Protein AF-A0A392NB68-F1 (afdb_monomer)

Organism: NCBI:txid97028

InterPro domains:
  IPR002164 Nucleosome assembly protein [PF00956] (2-132)
  IPR002164 Nucleosome assembly protein [PTHR11875] (2-134)
  IPR037231 NAP-like superfamily [SSF143113] (2-133)

Mean predicted aligned error: 8.39 Å

Radius of gyration: 20.14 Å; Cα contacts (8 Å, |Δi|>4): 124; chains: 1; bounding box: 47×33×59 Å

Structure (mmCIF, N/CA/C/O backbone):
data_AF-A0A392NB68-F1
#
_entry.id   AF-A0A392NB68-F1
#
loop_
_atom_site.group_PDB
_atom_site.id
_atom_site.type_symbol
_atom_site.label_atom_id
_atom_site.label_alt_id
_atom_site.label_comp_id
_atom_site.label_asym_id
_atom_site.label_entity_id
_atom_site.label_seq_id
_atom_site.pdbx_PDB_ins_code
_atom_site.Cartn_x
_atom_site.Cartn_y
_atom_site.Cartn_z
_atom_site.occupancy
_atom_site.B_iso_or_equiv
_atom_site.auth_seq_id
_atom_site.auth_comp_id
_atom_site.auth_asym_id
_atom_site.auth_atom_id
_atom_site.pdbx_PDB_model_num
ATOM 1 N N . SER A 1 1 ? 26.306 -3.201 -28.977 1.00 89.75 1 SER A N 1
ATOM 2 C CA . SER A 1 1 ? 27.693 -3.504 -28.558 1.00 89.75 1 SER A CA 1
ATOM 3 C C . SER A 1 1 ? 27.708 -4.826 -27.801 1.00 89.75 1 SER A C 1
ATOM 5 O O . SER A 1 1 ? 26.667 -5.222 -27.298 1.00 89.75 1 SER A O 1
ATOM 7 N N . LYS A 1 2 ? 28.864 -5.499 -27.665 1.00 92.06 2 LYS A N 1
ATOM 8 C CA . LYS A 1 2 ? 28.993 -6.661 -26.755 1.00 92.06 2 LYS A CA 1
ATOM 9 C C . LYS A 1 2 ? 28.599 -6.311 -25.315 1.00 92.06 2 LYS A C 1
ATOM 11 O O . LYS A 1 2 ? 28.132 -7.172 -24.584 1.00 92.06 2 LYS A O 1
ATOM 16 N N . HIS A 1 3 ? 28.805 -5.050 -24.928 1.00 91.19 3 HIS A N 1
ATOM 17 C CA . HIS A 1 3 ? 28.341 -4.507 -23.656 1.00 91.19 3 HIS A CA 1
ATOM 18 C C . HIS A 1 3 ? 26.813 -4.597 -23.543 1.00 91.19 3 HIS A C 1
ATOM 20 O O . HIS A 1 3 ? 26.315 -5.258 -22.646 1.00 91.19 3 HIS A O 1
ATOM 26 N N . ASP A 1 4 ? 26.084 -4.039 -24.511 1.00 89.12 4 ASP A N 1
ATOM 27 C CA . ASP A 1 4 ? 24.613 -4.032 -24.523 1.00 89.12 4 ASP A CA 1
ATOM 28 C C . ASP A 1 4 ? 24.014 -5.449 -24.521 1.00 89.12 4 ASP A C 1
ATOM 30 O O . ASP A 1 4 ? 22.985 -5.690 -23.895 1.00 89.12 4 ASP A O 1
ATOM 34 N N . GLU A 1 5 ? 24.665 -6.412 -25.185 1.00 93.00 5 GLU A N 1
ATOM 35 C CA . GLU A 1 5 ? 24.256 -7.824 -25.152 1.00 93.00 5 GLU A CA 1
ATOM 36 C C . GLU A 1 5 ? 24.402 -8.436 -23.748 1.00 93.00 5 GLU A C 1
ATOM 38 O O . GLU A 1 5 ? 23.513 -9.155 -23.286 1.00 93.00 5 GLU A O 1
ATOM 43 N N . LEU A 1 6 ? 25.508 -8.142 -23.051 1.00 94.62 6 LEU A N 1
ATOM 44 C CA . LEU A 1 6 ? 25.723 -8.583 -21.669 1.00 94.62 6 LEU A CA 1
ATOM 45 C C . LEU A 1 6 ? 24.761 -7.893 -20.699 1.00 94.62 6 LEU A C 1
ATOM 47 O O . LEU A 1 6 ? 24.212 -8.564 -19.826 1.00 94.62 6 LEU A O 1
ATOM 51 N N . GLU A 1 7 ? 24.525 -6.594 -20.880 1.00 89.38 7 GLU A N 1
ATOM 52 C CA . GLU A 1 7 ? 23.586 -5.815 -20.071 1.00 89.38 7 GLU A CA 1
ATOM 53 C C . GLU A 1 7 ? 22.161 -6.356 -20.226 1.00 89.38 7 GLU A C 1
ATOM 55 O O . GLU A 1 7 ? 21.491 -6.648 -19.239 1.00 89.38 7 GLU A O 1
ATOM 60 N N . THR A 1 8 ? 21.724 -6.615 -21.462 1.00 89.94 8 THR A N 1
ATOM 61 C CA . THR A 1 8 ? 20.411 -7.220 -21.735 1.00 89.94 8 THR A CA 1
ATOM 62 C C . THR A 1 8 ? 20.251 -8.543 -20.986 1.00 89.94 8 THR A C 1
ATOM 64 O O . THR A 1 8 ? 19.252 -8.755 -20.295 1.00 89.94 8 THR A O 1
ATOM 67 N N . LYS A 1 9 ? 21.267 -9.411 -21.042 1.00 94.12 9 LYS A N 1
ATOM 68 C CA . LYS A 1 9 ? 21.252 -10.695 -20.335 1.00 94.12 9 LYS A CA 1
ATOM 69 C C . LYS A 1 9 ? 21.217 -10.523 -18.812 1.00 94.12 9 LYS A C 1
ATOM 71 O O . LYS A 1 9 ? 20.466 -11.224 -18.134 1.00 94.12 9 LYS A O 1
ATOM 76 N N . PHE A 1 10 ? 21.993 -9.586 -18.266 1.00 94.25 10 PHE A N 1
ATOM 77 C CA . PHE A 1 10 ? 21.972 -9.263 -16.838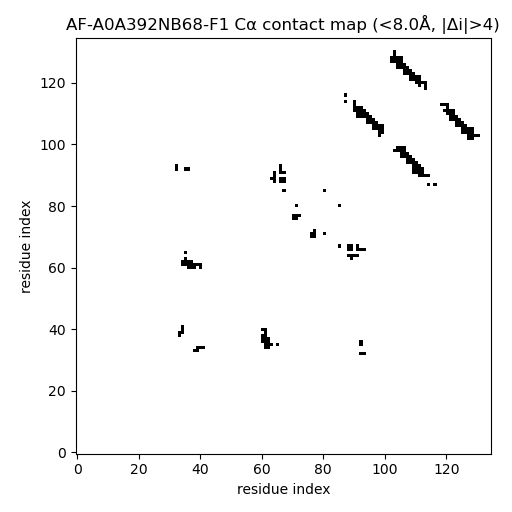 1.00 94.25 10 PHE A CA 1
ATOM 78 C C . PHE A 1 10 ? 20.582 -8.795 -16.387 1.00 94.25 10 PHE A C 1
ATOM 80 O O . PHE A 1 10 ? 20.063 -9.270 -15.373 1.00 94.25 10 PHE A O 1
ATOM 87 N N . LEU A 1 11 ? 19.949 -7.905 -17.154 1.00 89.00 11 LEU A N 1
ATOM 88 C CA . LEU A 1 11 ? 18.609 -7.399 -16.866 1.00 89.00 11 LEU A CA 1
ATOM 89 C C . LEU A 1 11 ? 17.551 -8.508 -16.909 1.00 89.00 11 LEU A C 1
ATOM 91 O O . LEU A 1 11 ? 16.683 -8.541 -16.031 1.00 89.00 11 LEU A O 1
ATOM 95 N N . GLU A 1 12 ? 17.637 -9.428 -17.873 1.00 90.31 12 GLU A N 1
ATOM 96 C CA . GLU A 1 12 ? 16.761 -10.602 -17.964 1.00 90.31 12 GLU A CA 1
ATOM 97 C C . GLU A 1 12 ? 16.911 -11.526 -16.748 1.00 90.31 12 GLU A C 1
ATOM 99 O O . GLU A 1 12 ? 15.914 -11.876 -16.108 1.00 90.31 12 GLU A O 1
ATOM 104 N N . GLU A 1 13 ? 18.143 -11.884 -16.376 1.00 95.81 13 GLU A N 1
ATOM 105 C CA . GLU A 1 13 ? 18.410 -12.733 -15.208 1.00 95.81 13 GLU A CA 1
ATOM 106 C C . GLU A 1 13 ? 17.950 -12.056 -13.907 1.00 95.81 13 GLU A C 1
ATOM 108 O O . GLU A 1 13 ? 17.288 -12.680 -13.068 1.00 95.81 13 GLU A O 1
ATOM 113 N N . ARG A 1 14 ? 18.212 -10.751 -13.760 1.00 92.56 14 ARG A N 1
ATOM 114 C CA . ARG A 1 14 ? 17.735 -9.945 -12.628 1.00 92.56 14 ARG A CA 1
ATOM 115 C C . ARG A 1 14 ? 16.210 -9.928 -12.559 1.00 92.56 14 ARG A C 1
ATOM 117 O O . ARG A 1 14 ? 15.654 -10.067 -11.469 1.00 92.56 14 ARG A O 1
ATOM 124 N N . ALA A 1 15 ? 15.524 -9.781 -13.692 1.00 87.81 15 ALA A N 1
ATOM 125 C CA . ALA A 1 15 ? 14.064 -9.782 -13.747 1.00 87.81 15 ALA A CA 1
ATOM 126 C C . ALA A 1 15 ? 13.479 -11.144 -13.342 1.00 87.81 15 ALA A C 1
ATOM 128 O O . ALA A 1 15 ? 12.539 -11.195 -12.544 1.00 87.81 15 ALA A O 1
ATOM 129 N N . GLN A 1 16 ? 14.065 -12.247 -13.817 1.00 93.38 16 GLN A N 1
ATOM 130 C CA . GLN A 1 16 ? 13.662 -13.600 -13.419 1.00 93.38 16 GLN A CA 1
ATOM 131 C C . GLN A 1 16 ? 13.872 -13.836 -11.919 1.00 93.38 16 GLN A C 1
ATOM 133 O O . GLN A 1 16 ? 13.004 -14.405 -11.247 1.00 93.38 16 GLN A O 1
ATOM 138 N N . LEU A 1 17 ? 14.994 -13.359 -11.372 1.00 95.69 17 LEU A N 1
ATOM 139 C CA . LEU A 1 17 ? 15.290 -13.462 -9.947 1.00 95.69 17 LEU A CA 1
ATOM 140 C C . LEU A 1 17 ? 14.294 -12.655 -9.104 1.00 95.69 17 LEU A C 1
ATOM 142 O O . LEU A 1 17 ? 13.736 -13.187 -8.144 1.00 95.69 17 LEU A O 1
ATOM 146 N N . GLN A 1 18 ? 14.010 -11.410 -9.493 1.00 89.88 18 GLN A N 1
ATOM 147 C CA . GLN A 1 18 ? 12.992 -10.579 -8.843 1.00 89.88 18 GLN A CA 1
ATOM 148 C C . GLN A 1 18 ? 11.619 -11.262 -8.862 1.00 89.88 18 GLN A C 1
ATOM 150 O O . GLN A 1 18 ? 10.978 -11.375 -7.818 1.00 89.88 18 GLN A O 1
ATOM 155 N N . ALA A 1 19 ? 11.193 -11.790 -10.014 1.00 90.44 19 ALA A N 1
ATOM 156 C CA . ALA A 1 19 ? 9.912 -12.482 -10.150 1.00 90.44 19 ALA A CA 1
ATOM 157 C C . ALA A 1 19 ? 9.827 -13.744 -9.274 1.00 90.44 19 ALA A C 1
ATOM 159 O O . ALA A 1 19 ? 8.777 -14.030 -8.693 1.00 90.44 19 ALA A O 1
ATOM 160 N N . LYS A 1 20 ? 10.931 -14.492 -9.137 1.00 96.00 20 LYS A N 1
ATOM 161 C CA . LYS A 1 20 ? 11.011 -15.647 -8.234 1.00 96.00 20 LYS A CA 1
ATOM 162 C C . LYS A 1 20 ? 10.776 -15.233 -6.782 1.00 96.00 20 LYS A C 1
ATOM 164 O O . LYS A 1 20 ? 9.950 -15.846 -6.111 1.00 96.00 20 LYS A O 1
ATOM 169 N N . TYR A 1 21 ? 11.489 -14.220 -6.296 1.00 95.31 21 TYR A N 1
ATOM 170 C CA . TYR A 1 21 ? 11.375 -13.796 -4.898 1.00 95.31 21 TYR A CA 1
ATOM 171 C C . TYR A 1 21 ? 10.051 -13.098 -4.595 1.00 95.31 21 TYR A C 1
ATOM 173 O O . TYR A 1 21 ? 9.509 -13.302 -3.514 1.00 95.31 21 TYR A O 1
ATOM 181 N N . GLN A 1 22 ? 9.470 -12.382 -5.561 1.00 90.50 22 GLN A N 1
ATOM 182 C CA . GLN A 1 22 ? 8.130 -11.814 -5.416 1.00 90.50 22 GLN A CA 1
ATOM 183 C C . GLN A 1 22 ? 7.099 -12.898 -5.067 1.00 90.50 22 GLN A C 1
ATOM 185 O O . GLN A 1 22 ? 6.378 -12.765 -4.080 1.00 90.50 22 GLN A O 1
ATOM 190 N N . LYS A 1 23 ? 7.101 -14.021 -5.798 1.00 93.75 23 LYS A N 1
ATOM 191 C CA . LYS A 1 23 ? 6.219 -15.168 -5.513 1.00 93.75 23 LYS A CA 1
ATOM 192 C C . LYS A 1 23 ? 6.479 -15.799 -4.144 1.00 93.75 23 LYS A C 1
ATOM 194 O O . LYS A 1 23 ? 5.561 -16.324 -3.528 1.00 93.75 23 LYS A O 1
ATOM 199 N N . LEU A 1 24 ? 7.723 -15.766 -3.661 1.00 95.62 24 LEU A N 1
ATOM 200 C CA . LEU A 1 24 ? 8.066 -16.265 -2.325 1.00 95.62 24 LEU A CA 1
ATOM 201 C C . LEU A 1 24 ? 7.601 -15.318 -1.207 1.00 95.62 24 LEU A C 1
ATOM 203 O O . LEU A 1 24 ? 7.340 -15.781 -0.098 1.00 95.62 24 LEU A O 1
ATOM 207 N N . TYR A 1 25 ? 7.474 -14.018 -1.483 1.00 93.88 25 TYR A N 1
ATOM 208 C CA . TYR A 1 25 ? 6.963 -13.033 -0.528 1.00 93.88 25 TYR A CA 1
ATOM 209 C C . TYR A 1 25 ? 5.431 -12.945 -0.495 1.00 93.88 25 TYR A C 1
ATOM 211 O O . TYR A 1 25 ? 4.877 -12.608 0.550 1.00 93.88 25 TYR A O 1
ATOM 219 N N . GLU A 1 26 ? 4.730 -13.296 -1.579 1.00 93.19 26 GLU A N 1
ATOM 220 C CA . GLU A 1 26 ? 3.257 -13.276 -1.651 1.00 93.19 26 GLU A CA 1
ATOM 221 C C . GLU A 1 26 ? 2.551 -13.992 -0.476 1.00 93.19 26 GLU A C 1
ATOM 223 O O . GLU A 1 26 ? 1.650 -13.390 0.124 1.00 93.19 26 GLU A O 1
ATOM 228 N N . PRO A 1 27 ? 2.957 -15.211 -0.054 1.00 95.94 27 PRO A N 1
ATOM 229 C CA . PRO A 1 27 ? 2.363 -15.862 1.113 1.00 95.94 27 PRO A CA 1
ATOM 230 C C . PRO A 1 27 ? 2.596 -15.091 2.417 1.00 95.94 27 PRO A C 1
ATOM 232 O O . PRO A 1 27 ? 1.729 -15.083 3.287 1.00 95.94 27 PRO A O 1
ATOM 235 N N . LEU A 1 28 ? 3.742 -14.415 2.559 1.00 95.88 28 LEU A N 1
ATOM 236 C CA . LEU A 1 28 ? 4.050 -13.616 3.750 1.00 95.88 28 LEU A CA 1
ATOM 237 C C . LEU A 1 28 ? 3.155 -12.378 3.830 1.00 95.88 28 LEU A C 1
ATOM 239 O O . LEU A 1 28 ? 2.654 -12.052 4.905 1.00 95.88 28 LEU A O 1
ATOM 243 N N . TYR A 1 29 ? 2.916 -11.708 2.700 1.00 94.88 29 TYR A N 1
ATOM 244 C CA . TYR A 1 29 ? 2.006 -10.563 2.646 1.00 94.88 29 TYR A CA 1
ATOM 245 C C . TYR A 1 29 ? 0.551 -10.973 2.864 1.00 94.88 29 TYR A C 1
ATOM 247 O O . TYR A 1 29 ? -0.169 -10.277 3.575 1.00 94.88 29 TYR A O 1
ATOM 255 N N . THR A 1 30 ? 0.145 -12.128 2.331 1.00 94.62 30 THR A N 1
ATOM 256 C CA . THR A 1 30 ? -1.183 -12.706 2.590 1.00 94.62 30 THR A CA 1
ATOM 257 C C . THR A 1 30 ? -1.361 -13.002 4.078 1.00 94.62 30 THR A C 1
ATOM 259 O O . THR A 1 30 ? -2.322 -12.540 4.683 1.00 94.62 30 THR A O 1
ATOM 262 N N . LYS A 1 31 ? -0.376 -13.654 4.706 1.00 94.75 31 LYS A N 1
ATOM 263 C CA . LYS A 1 31 ? -0.395 -13.924 6.148 1.00 94.75 31 LYS A CA 1
ATOM 264 C 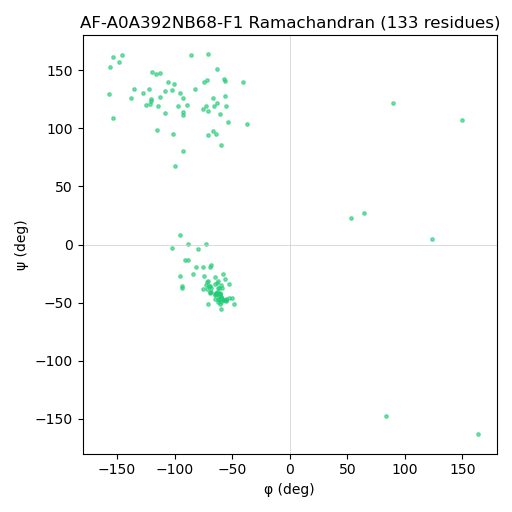C . LYS A 1 31 ? -0.442 -12.639 6.981 1.00 94.75 31 LYS A C 1
ATOM 266 O O . LYS A 1 31 ? -1.188 -12.564 7.951 1.00 94.75 31 LYS A O 1
ATOM 271 N N . ARG A 1 32 ? 0.332 -11.608 6.611 1.00 95.12 32 ARG A N 1
ATOM 272 C CA . ARG A 1 32 ? 0.267 -10.289 7.267 1.00 95.12 32 ARG A CA 1
ATOM 273 C C . ARG A 1 32 ? -1.141 -9.709 7.169 1.00 95.12 32 ARG A C 1
ATOM 275 O O . ARG A 1 32 ? -1.654 -9.244 8.177 1.00 95.12 32 ARG A O 1
ATOM 282 N N . TYR A 1 33 ? -1.750 -9.741 5.984 1.00 95.25 33 TYR A N 1
ATOM 283 C CA . TYR A 1 33 ? -3.116 -9.263 5.782 1.00 95.25 33 TYR A CA 1
ATOM 284 C C . TYR A 1 33 ? -4.108 -9.995 6.691 1.00 95.25 33 TYR A C 1
ATOM 286 O O . TYR A 1 33 ? -4.905 -9.346 7.364 1.00 95.25 33 TYR A O 1
ATOM 294 N N . GLU A 1 34 ? -4.034 -11.325 6.749 1.00 93.94 34 GLU A N 1
ATOM 295 C CA . GLU A 1 34 ? -4.919 -12.146 7.578 1.00 93.94 34 GLU A CA 1
ATOM 296 C C . GLU A 1 34 ? -4.793 -11.817 9.070 1.00 93.94 34 GLU A C 1
ATOM 298 O O . GLU A 1 34 ? -5.807 -11.709 9.752 1.00 93.94 34 GLU A O 1
ATOM 303 N N . ILE A 1 35 ? -3.571 -11.603 9.564 1.00 92.88 35 ILE A N 1
ATOM 304 C CA . ILE A 1 35 ? -3.319 -11.241 10.967 1.00 92.88 35 ILE A CA 1
ATOM 305 C C . ILE A 1 35 ? -3.792 -9.814 11.256 1.00 92.88 35 ILE A C 1
ATOM 307 O O . ILE A 1 35 ? -4.541 -9.590 12.202 1.00 92.88 35 ILE A O 1
ATOM 311 N N . VAL A 1 36 ? -3.378 -8.844 10.433 1.00 93.00 36 VAL A N 1
ATOM 312 C CA . VAL A 1 36 ? -3.702 -7.421 10.634 1.00 93.00 36 VAL A CA 1
ATOM 313 C C . VAL A 1 36 ? -5.211 -7.196 10.639 1.00 93.00 36 VAL A C 1
ATOM 315 O O . VAL A 1 36 ? -5.699 -6.410 11.441 1.00 93.00 36 VAL A O 1
ATOM 318 N N . ASN A 1 37 ? -5.951 -7.921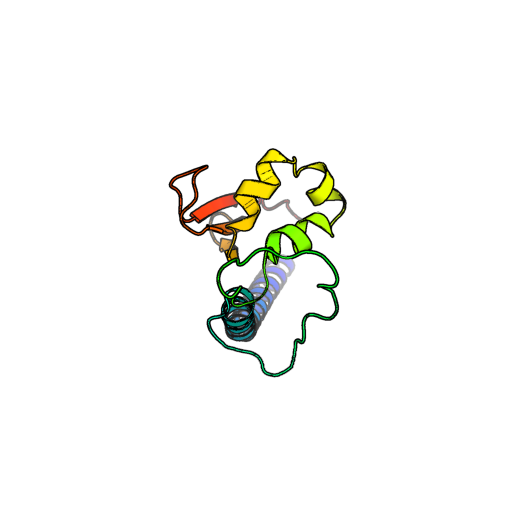 9.800 1.00 92.75 37 ASN A N 1
ATOM 319 C CA . ASN A 1 37 ? -7.403 -7.792 9.693 1.00 92.75 37 ASN A CA 1
ATOM 320 C C . ASN A 1 37 ? -8.177 -8.816 10.545 1.00 92.75 37 ASN A C 1
ATOM 322 O O . ASN A 1 37 ? -9.392 -8.932 10.393 1.00 92.75 37 ASN A O 1
ATOM 326 N N . GLY A 1 38 ? -7.500 -9.588 11.405 1.00 90.44 38 GLY A N 1
ATOM 327 C CA . GLY A 1 38 ? -8.153 -10.516 12.336 1.00 90.44 38 GLY A CA 1
ATOM 328 C C . GLY A 1 38 ? -8.911 -11.667 11.670 1.00 90.44 38 GLY A C 1
ATOM 329 O O . GLY A 1 38 ? -9.882 -12.175 12.226 1.00 90.44 38 GLY A O 1
ATOM 330 N N . VAL A 1 39 ? -8.498 -12.065 10.463 1.00 87.19 39 VAL A N 1
ATOM 331 C CA . VAL A 1 39 ? -9.004 -13.264 9.772 1.00 87.19 39 VAL A CA 1
ATOM 332 C C . VAL A 1 39 ? -8.471 -14.527 10.450 1.00 87.19 39 VAL A C 1
ATOM 334 O O . VAL A 1 39 ? -9.151 -15.551 10.479 1.00 87.19 39 VAL A O 1
ATOM 337 N N . ILE A 1 40 ? -7.257 -14.443 11.000 1.00 84.00 40 ILE A N 1
ATOM 338 C CA . ILE A 1 40 ? -6.627 -15.495 11.794 1.00 84.00 40 ILE A CA 1
ATOM 339 C C . ILE A 1 40 ? -6.338 -14.933 13.183 1.00 84.00 40 ILE A C 1
ATOM 341 O O . ILE A 1 40 ? -5.600 -13.955 13.312 1.00 84.00 40 ILE A O 1
ATOM 345 N N . ASP A 1 41 ? -6.871 -15.592 14.209 1.00 69.88 41 ASP A N 1
ATOM 346 C CA . ASP A 1 41 ? -6.501 -15.325 15.594 1.00 69.88 41 ASP A CA 1
ATOM 347 C C . ASP A 1 41 ? -5.094 -15.877 15.849 1.00 69.88 41 ASP A C 1
ATOM 349 O O . ASP A 1 41 ? -4.826 -17.070 15.684 1.00 69.88 41 ASP A O 1
ATOM 353 N N . VAL A 1 42 ? -4.166 -14.996 16.220 1.00 68.88 42 VAL A N 1
ATOM 354 C CA . VAL A 1 42 ? -2.820 -15.399 16.633 1.00 68.88 42 VAL A CA 1
ATOM 355 C C . VAL A 1 42 ? -2.831 -15.565 18.146 1.00 68.88 42 VAL A C 1
ATOM 357 O O . VAL A 1 42 ? -2.988 -14.591 18.881 1.00 68.88 42 VAL A O 1
ATOM 360 N N . GLU A 1 43 ? -2.650 -16.795 18.623 1.00 50.28 43 GLU A N 1
ATOM 361 C CA . GLU A 1 43 ? -2.461 -17.061 20.049 1.00 50.28 43 GLU A CA 1
ATOM 362 C C . GLU A 1 43 ? -1.201 -16.321 20.548 1.00 50.28 43 GLU A C 1
ATOM 364 O O . GLU A 1 43 ? -0.084 -16.654 20.150 1.00 50.28 43 GLU A O 1
ATOM 369 N N . GLY A 1 44 ? -1.370 -15.310 21.413 1.00 51.78 44 GLY A N 1
ATOM 370 C CA . GLY A 1 44 ? -0.273 -14.769 22.229 1.00 51.78 44 GLY A CA 1
ATOM 371 C C . GLY A 1 44 ? 0.060 -13.276 22.131 1.00 51.78 44 GLY A C 1
ATOM 372 O O . GLY A 1 44 ? 1.009 -12.864 22.791 1.00 51.78 44 GLY A O 1
ATOM 373 N N . ILE A 1 45 ? -0.682 -12.442 21.392 1.00 48.41 45 ILE A N 1
ATOM 374 C CA . ILE A 1 45 ? -0.536 -10.976 21.516 1.00 48.41 45 ILE A CA 1
ATOM 375 C C . ILE A 1 45 ? -1.552 -10.483 22.549 1.00 48.41 45 ILE A C 1
ATOM 377 O O . ILE A 1 45 ? -2.645 -10.029 22.223 1.00 48.41 45 ILE A O 1
ATOM 381 N N . THR A 1 46 ? -1.214 -10.624 23.830 1.00 40.84 46 THR A N 1
ATOM 382 C CA . THR A 1 46 ? -1.894 -9.879 24.890 1.00 40.84 46 THR A CA 1
ATOM 383 C C . THR A 1 46 ? -1.570 -8.403 24.700 1.00 40.84 46 THR A C 1
ATOM 385 O O . THR A 1 46 ? -0.402 -8.020 24.732 1.00 40.84 46 THR A O 1
ATOM 388 N N . ASN A 1 47 ? -2.594 -7.578 24.485 1.00 46.72 47 ASN A N 1
ATOM 389 C CA . ASN A 1 47 ? -2.485 -6.121 24.469 1.00 46.72 47 ASN A CA 1
ATOM 390 C C . ASN A 1 47 ? -1.958 -5.619 25.829 1.00 46.72 47 ASN A C 1
ATOM 392 O O . ASN A 1 47 ? -2.737 -5.254 26.704 1.00 46.72 47 ASN A O 1
ATOM 396 N N . GLU A 1 48 ? -0.638 -5.576 26.019 1.00 41.50 48 GLU A N 1
ATOM 397 C CA . GLU A 1 48 ? -0.002 -4.991 27.214 1.00 41.50 48 GLU A CA 1
ATOM 398 C C . GLU A 1 48 ? -0.074 -3.449 27.234 1.00 41.50 48 GLU A C 1
ATOM 400 O O . GLU A 1 48 ? 0.380 -2.821 28.185 1.00 41.50 48 GLU A O 1
ATOM 405 N N . ALA A 1 49 ? -0.677 -2.818 26.218 1.00 44.31 49 ALA A N 1
ATOM 406 C CA . ALA A 1 49 ? -0.763 -1.361 26.098 1.00 44.31 49 ALA A CA 1
ATOM 407 C C . ALA A 1 49 ? -2.128 -0.744 26.472 1.00 44.31 49 ALA A C 1
ATOM 409 O O . ALA A 1 49 ? -2.244 0.478 26.482 1.00 44.31 49 ALA A O 1
ATOM 410 N N . ALA A 1 50 ? -3.156 -1.532 26.808 1.00 43.81 50 ALA A N 1
ATOM 411 C CA . ALA A 1 50 ? -4.478 -0.997 27.157 1.00 43.81 50 ALA A CA 1
ATOM 412 C C . ALA A 1 50 ? -4.693 -0.947 28.682 1.00 43.81 50 ALA A C 1
ATOM 414 O O . ALA A 1 50 ? -5.516 -1.674 29.236 1.00 43.81 50 ALA A O 1
ATOM 415 N N . VAL A 1 51 ? -3.951 -0.079 29.377 1.00 44.19 51 VAL A N 1
ATOM 416 C CA . VAL A 1 51 ? -4.342 0.394 30.715 1.00 44.19 51 VAL A CA 1
ATOM 417 C C . VAL A 1 51 ? -4.936 1.788 30.549 1.00 44.19 51 VAL A C 1
ATOM 419 O O . VAL A 1 51 ? -4.202 2.771 30.515 1.00 44.19 51 VAL A O 1
ATOM 422 N N . GLY A 1 52 ? -6.262 1.871 30.439 1.00 40.50 52 GLY A N 1
ATOM 423 C CA . GLY A 1 52 ? -6.973 3.146 30.528 1.00 40.50 52 GLY A CA 1
ATOM 424 C C . GLY A 1 52 ? -8.256 3.230 29.710 1.00 40.50 52 GLY A C 1
ATOM 425 O O . GLY A 1 52 ? -8.207 3.424 28.506 1.00 40.50 52 GLY A O 1
ATOM 426 N N . GLU A 1 53 ? -9.368 3.200 30.442 1.00 37.09 53 GLU A N 1
ATOM 427 C CA . GLU A 1 53 ? -10.701 3.719 30.110 1.00 37.09 53 GLU A CA 1
ATOM 428 C C . GLU A 1 53 ? -11.715 2.816 29.389 1.00 37.09 53 GLU A C 1
ATOM 430 O O . GLU A 1 53 ? -11.540 2.273 28.302 1.00 37.09 53 GLU A O 1
ATOM 435 N N . GLU A 1 54 ? -12.837 2.686 30.094 1.00 46.78 54 GLU A N 1
ATOM 436 C CA . GLU A 1 54 ? -14.021 1.908 29.796 1.00 46.78 54 GLU A CA 1
ATOM 437 C C . GLU A 1 54 ? -14.808 2.534 28.638 1.00 46.78 54 GLU A C 1
ATOM 439 O O . GLU A 1 54 ? -15.405 3.599 28.779 1.00 46.78 54 GLU A O 1
ATOM 444 N N . ASN A 1 55 ? -14.902 1.829 27.513 1.00 37.84 55 ASN A N 1
ATOM 445 C CA . ASN A 1 55 ? -16.085 1.875 26.661 1.00 37.84 55 ASN A CA 1
ATOM 446 C C . ASN A 1 55 ? -16.162 0.604 25.816 1.00 37.84 55 ASN A C 1
ATOM 448 O O . ASN A 1 55 ? -15.200 0.197 25.175 1.00 37.84 55 ASN A O 1
ATOM 452 N N . LYS A 1 56 ? -17.327 -0.048 25.840 1.00 46.66 56 LYS A N 1
ATOM 453 C CA . LYS A 1 56 ? -17.622 -1.252 25.057 1.00 46.66 56 LYS A CA 1
ATOM 454 C C . LYS A 1 56 ? -17.583 -0.917 23.564 1.00 46.66 56 LYS A C 1
ATOM 456 O O . LYS A 1 56 ? -18.590 -0.483 23.009 1.00 46.66 56 LYS A O 1
ATOM 461 N N . VAL A 1 57 ? -16.446 -1.141 22.921 1.00 39.97 57 VAL A N 1
ATOM 462 C CA . VAL A 1 57 ? -16.312 -1.162 21.463 1.00 39.97 57 VAL A CA 1
ATOM 463 C C . VAL A 1 57 ? -16.164 -2.627 21.055 1.00 39.97 57 VAL A C 1
ATOM 465 O O . VAL A 1 57 ? -15.589 -3.418 21.800 1.00 39.97 57 VAL A O 1
ATOM 468 N N . ALA A 1 58 ? -16.812 -3.006 19.952 1.00 44.81 58 ALA A N 1
ATOM 469 C CA . ALA A 1 58 ? -16.824 -4.359 19.399 1.00 44.81 58 ALA A CA 1
ATOM 470 C C . ALA A 1 58 ? -15.439 -5.013 19.485 1.00 44.81 58 ALA A C 1
ATOM 472 O O . ALA A 1 58 ? -14.463 -4.314 19.248 1.00 44.81 58 ALA A O 1
ATOM 473 N N . GLU A 1 59 ? -15.368 -6.312 19.816 1.00 53.81 59 GLU A N 1
ATOM 474 C CA . GLU A 1 59 ? -14.122 -7.097 19.818 1.00 53.81 59 GLU A CA 1
ATOM 475 C C . GLU A 1 59 ? -13.227 -6.669 18.648 1.00 53.81 59 GLU A C 1
ATOM 477 O O . GLU A 1 59 ? -13.525 -6.974 17.490 1.00 53.81 59 GLU A O 1
ATOM 482 N N . GLU A 1 60 ? -12.181 -5.893 18.940 1.00 66.00 60 GLU A N 1
ATOM 483 C CA . GLU A 1 60 ? -11.261 -5.400 17.926 1.00 66.00 60 GLU A CA 1
ATOM 484 C C . GLU A 1 60 ? -10.434 -6.590 17.448 1.00 66.00 60 GLU A C 1
ATOM 486 O O . GLU A 1 60 ? -9.454 -6.995 18.070 1.00 66.00 60 GLU A O 1
ATOM 491 N N . LYS A 1 61 ? -10.896 -7.216 16.364 1.00 79.00 61 LYS A N 1
ATOM 492 C CA . LYS A 1 61 ? -10.190 -8.316 15.715 1.00 79.00 61 LYS A CA 1
ATOM 493 C C . LYS A 1 61 ? -8.995 -7.772 14.939 1.00 79.00 61 LYS A C 1
ATOM 495 O O . LYS A 1 61 ? -9.105 -6.767 14.241 1.00 79.00 61 LYS A O 1
ATOM 500 N N . GLY A 1 62 ? -7.877 -8.488 15.004 1.00 88.94 62 GLY A N 1
ATOM 501 C CA . GLY A 1 62 ? -6.652 -8.138 14.287 1.00 88.94 62 GLY A CA 1
ATOM 502 C C . GLY A 1 62 ? -5.792 -7.110 15.018 1.00 88.94 62 GLY A C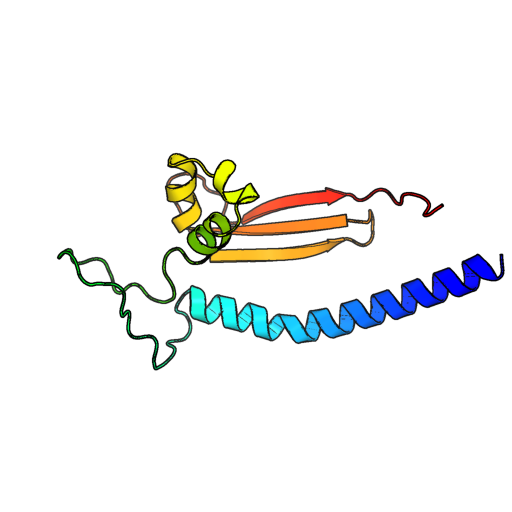 1
ATOM 503 O O . GLY A 1 62 ? -5.723 -7.111 16.243 1.00 88.94 62 GLY A O 1
ATOM 504 N N . VAL A 1 63 ? -5.095 -6.262 14.256 1.00 92.56 63 VAL A N 1
ATOM 505 C CA . VAL A 1 63 ? -4.214 -5.207 14.780 1.00 92.56 63 VAL A CA 1
ATOM 506 C C . VAL A 1 63 ? -4.787 -3.842 14.382 1.00 92.56 63 VAL A C 1
ATOM 508 O O . VAL A 1 63 ? -4.577 -3.396 13.248 1.00 92.56 63 VAL A O 1
ATOM 511 N N . PRO A 1 64 ? -5.517 -3.167 15.287 1.00 91.56 64 PRO A N 1
ATOM 512 C CA . PRO A 1 64 ? -6.166 -1.893 15.002 1.00 91.56 64 PRO A CA 1
ATOM 513 C C . PRO A 1 64 ? -5.185 -0.829 14.511 1.00 91.56 64 PRO A C 1
ATOM 515 O O . PRO A 1 64 ? -4.069 -0.704 15.016 1.00 91.56 64 PRO A O 1
ATOM 518 N N . SER A 1 65 ? -5.616 -0.033 13.528 1.00 92.69 65 SER A N 1
ATOM 519 C CA . SER A 1 65 ? -4.844 1.092 12.975 1.00 92.69 65 SER A CA 1
ATOM 520 C C . SER A 1 65 ? -3.426 0.732 12.501 1.00 92.69 65 SER A C 1
ATOM 522 O O . SER A 1 65 ? -2.578 1.616 12.398 1.00 92.69 65 SER A O 1
ATOM 524 N N . PHE A 1 66 ? -3.152 -0.540 12.180 1.00 96.31 66 PHE A N 1
ATOM 525 C CA . PHE A 1 66 ? -1.811 -1.030 11.842 1.00 96.31 66 PHE A CA 1
ATOM 526 C C . PHE A 1 66 ? -1.093 -0.156 10.805 1.00 96.31 66 PHE A C 1
ATOM 528 O O . PHE A 1 66 ? 0.033 0.284 11.033 1.00 96.31 66 PHE A O 1
ATOM 535 N N . TRP A 1 67 ? -1.748 0.131 9.676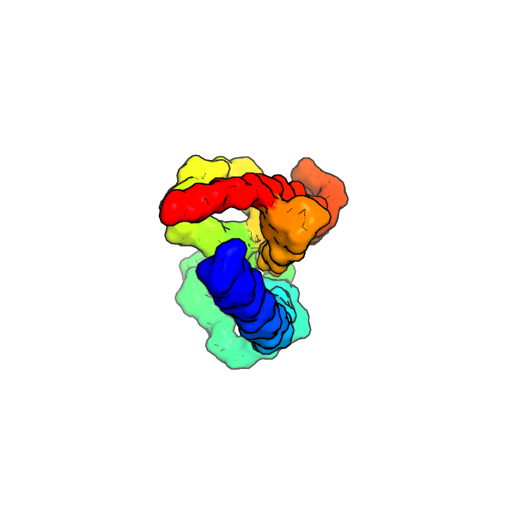 1.00 97.44 67 TRP A N 1
ATOM 536 C CA . TRP A 1 67 ? -1.143 0.909 8.595 1.00 97.44 67 TRP A CA 1
ATOM 537 C C . TRP A 1 67 ? -0.977 2.384 8.934 1.00 97.44 67 TRP A C 1
ATOM 539 O O . TRP A 1 67 ? 0.049 2.960 8.584 1.00 97.44 67 TRP A O 1
ATOM 549 N N . LEU A 1 68 ? -1.940 2.983 9.637 1.00 96.50 68 LEU A N 1
ATOM 550 C CA . LEU A 1 68 ? -1.819 4.356 10.125 1.00 96.50 68 LEU A CA 1
ATOM 551 C C . LEU A 1 68 ? -0.611 4.485 11.061 1.00 96.50 68 LEU A C 1
ATOM 553 O O . LEU A 1 68 ? 0.245 5.339 10.842 1.00 96.50 68 LEU A O 1
ATOM 557 N N . THR A 1 69 ? -0.494 3.588 12.042 1.00 96.50 69 THR A N 1
ATOM 558 C CA . THR A 1 69 ? 0.647 3.539 12.966 1.00 96.50 69 THR A CA 1
ATOM 559 C C . THR A 1 69 ? 1.961 3.329 12.214 1.00 96.50 69 THR A C 1
ATOM 561 O O . THR A 1 69 ? 2.936 4.042 12.460 1.00 96.50 69 THR A O 1
ATOM 564 N N . ALA A 1 70 ? 1.994 2.398 11.254 1.00 96.94 70 ALA A N 1
ATOM 565 C CA . ALA A 1 70 ? 3.185 2.125 10.455 1.00 96.94 70 ALA A CA 1
ATOM 566 C C . ALA A 1 70 ? 3.629 3.350 9.636 1.00 96.94 70 ALA A C 1
ATOM 568 O O . ALA A 1 70 ? 4.816 3.673 9.617 1.00 96.94 70 ALA A O 1
ATOM 569 N N . MET A 1 71 ? 2.692 4.057 8.997 1.00 96.75 71 MET A N 1
ATOM 570 C CA . MET A 1 71 ? 2.995 5.262 8.218 1.00 96.75 71 MET A CA 1
ATOM 571 C C . MET A 1 71 ? 3.427 6.430 9.106 1.00 96.75 71 MET A C 1
ATOM 573 O O . MET A 1 71 ? 4.410 7.084 8.780 1.00 96.75 71 MET A O 1
ATOM 577 N N . LYS A 1 72 ? 2.780 6.642 10.260 1.00 96.06 72 LYS A N 1
ATOM 578 C CA . LYS A 1 72 ? 3.168 7.694 11.218 1.00 96.06 72 LYS A CA 1
ATOM 579 C C . LYS A 1 72 ? 4.513 7.440 11.904 1.00 96.06 72 LYS A C 1
ATOM 581 O O . LYS A 1 72 ? 5.101 8.364 12.452 1.00 96.06 72 LYS A O 1
ATOM 586 N N . THR A 1 73 ? 5.013 6.206 11.874 1.00 96.94 73 THR A N 1
ATOM 587 C CA . THR A 1 73 ? 6.364 5.882 12.364 1.00 96.94 73 THR A CA 1
ATOM 588 C C . THR A 1 73 ? 7.452 6.340 11.380 1.00 96.94 73 THR A C 1
ATOM 590 O O . THR A 1 73 ? 8.611 6.483 11.761 1.00 96.94 73 THR A O 1
ATOM 593 N N . ASN A 1 74 ? 7.107 6.583 10.112 1.00 95.94 74 ASN A N 1
ATOM 594 C CA . ASN A 1 74 ? 8.019 7.160 9.131 1.00 95.94 74 ASN A CA 1
ATOM 595 C C . ASN A 1 74 ? 7.924 8.695 9.158 1.00 95.94 74 ASN A C 1
ATOM 597 O O . ASN A 1 74 ? 6.860 9.234 8.879 1.00 95.94 74 ASN A O 1
ATOM 601 N N . GLU A 1 75 ? 9.033 9.387 9.442 1.00 95.44 75 GLU A N 1
ATOM 602 C CA . GLU A 1 75 ? 9.060 10.853 9.616 1.00 95.44 75 GLU A CA 1
ATOM 603 C C . GLU A 1 75 ? 8.486 11.610 8.410 1.00 95.44 75 GLU A C 1
ATOM 605 O O . GLU A 1 75 ? 7.596 12.438 8.568 1.00 95.44 75 GLU A O 1
ATOM 610 N N . THR A 1 76 ? 8.925 11.273 7.195 1.00 96.19 76 THR A N 1
ATOM 611 C CA . THR A 1 76 ? 8.476 11.953 5.972 1.00 96.19 76 THR A CA 1
ATOM 612 C C . THR A 1 76 ? 6.983 11.766 5.716 1.00 96.19 76 THR A C 1
ATOM 614 O O . THR A 1 76 ? 6.306 12.705 5.322 1.00 96.19 76 THR A O 1
ATOM 617 N N . LEU A 1 77 ? 6.448 10.561 5.929 1.00 95.38 77 LEU A N 1
ATOM 618 C CA . LEU A 1 77 ? 5.013 10.327 5.758 1.00 95.38 77 LEU A CA 1
ATOM 619 C C . LEU A 1 77 ? 4.193 10.963 6.880 1.00 95.38 77 LEU A C 1
ATOM 621 O O . LEU A 1 77 ? 3.088 11.427 6.622 1.00 95.38 77 LEU A O 1
ATOM 625 N N . ALA A 1 78 ? 4.712 10.987 8.108 1.00 96.56 78 ALA A N 1
ATOM 626 C CA . ALA A 1 78 ? 4.015 11.559 9.252 1.00 96.56 78 ALA A CA 1
ATOM 627 C C . ALA A 1 78 ? 3.737 13.058 9.072 1.00 96.56 78 ALA A C 1
ATOM 629 O O . ALA A 1 78 ? 2.660 13.512 9.445 1.00 96.56 78 ALA A O 1
ATOM 630 N N . GLU A 1 79 ? 4.666 13.806 8.469 1.00 96.75 79 GLU A N 1
ATOM 631 C CA . GLU A 1 79 ? 4.493 15.238 8.174 1.00 96.75 79 GLU A CA 1
ATOM 632 C C . GLU A 1 79 ? 3.374 15.516 7.157 1.00 96.75 79 GLU A C 1
ATOM 634 O O . GLU A 1 79 ? 2.742 16.570 7.202 1.00 96.75 79 GLU A O 1
ATOM 639 N N . GLU A 1 80 ? 3.096 14.559 6.270 1.00 96.75 80 GLU A N 1
ATOM 640 C CA . GLU A 1 80 ? 2.065 14.673 5.232 1.00 96.75 80 GLU A CA 1
ATOM 641 C C . GLU A 1 80 ? 0.676 14.210 5.710 1.00 96.75 80 GLU A C 1
ATOM 643 O O . GLU A 1 80 ? -0.323 14.458 5.034 1.00 96.75 80 GLU A O 1
ATOM 648 N N . ILE A 1 81 ? 0.586 13.523 6.856 1.00 97.06 81 ILE A N 1
ATOM 649 C CA . ILE A 1 81 ? -0.674 12.994 7.397 1.00 97.06 81 ILE A CA 1
ATOM 650 C C . ILE A 1 81 ? -1.280 14.017 8.358 1.00 97.06 81 ILE A C 1
ATOM 652 O O . ILE A 1 81 ? -0.774 14.235 9.459 1.00 97.06 81 ILE A O 1
ATOM 656 N N . THR A 1 82 ? -2.404 14.621 7.970 1.00 96.44 82 THR A N 1
ATOM 657 C CA . THR A 1 82 ? -3.149 15.539 8.844 1.00 96.44 82 THR A CA 1
ATOM 658 C C . THR A 1 82 ? -4.119 14.789 9.760 1.00 96.44 82 THR A C 1
ATOM 660 O O . THR A 1 82 ? -4.518 13.663 9.466 1.00 96.44 82 THR A O 1
ATOM 663 N N . GLU A 1 83 ? -4.601 15.440 10.826 1.00 92.75 83 GLU A N 1
ATOM 664 C CA . GLU A 1 83 ? -5.599 14.860 11.748 1.00 92.75 83 GLU A CA 1
ATOM 665 C C . GLU A 1 83 ? -6.855 14.333 11.029 1.00 92.75 83 GLU A C 1
ATOM 667 O O . GLU A 1 83 ? -7.435 13.323 11.422 1.00 92.75 83 GLU A O 1
ATOM 672 N N . ARG A 1 84 ? -7.276 14.990 9.938 1.00 90.88 84 ARG A N 1
ATOM 673 C CA . ARG A 1 84 ? -8.422 14.543 9.134 1.00 90.88 84 ARG A CA 1
ATOM 674 C C . ARG A 1 84 ? -8.116 13.255 8.370 1.00 90.88 84 ARG A C 1
ATOM 676 O O . ARG A 1 84 ? -9.015 12.432 8.191 1.00 90.88 84 ARG A O 1
ATOM 683 N N . ASP A 1 85 ? -6.882 13.104 7.902 1.00 96.25 85 ASP A N 1
ATOM 684 C CA . ASP A 1 85 ? -6.448 11.927 7.153 1.00 96.25 85 ASP A CA 1
ATOM 685 C C . ASP A 1 85 ? -6.366 10.708 8.069 1.00 96.25 85 ASP A C 1
ATOM 687 O O . ASP A 1 85 ? -6.756 9.618 7.655 1.00 96.25 85 ASP A O 1
ATOM 691 N N . GLU A 1 86 ? -5.953 10.890 9.329 1.00 96.12 86 GLU A N 1
ATOM 692 C CA . GLU A 1 86 ? -5.890 9.809 10.321 1.00 96.12 86 GLU A CA 1
ATOM 693 C C . GLU A 1 86 ? -7.217 9.056 10.440 1.00 96.12 86 GLU A C 1
ATOM 695 O O . GLU A 1 86 ? -7.237 7.825 10.393 1.00 96.12 86 GLU A O 1
ATOM 700 N N . GLU A 1 87 ? -8.340 9.773 10.514 1.00 95.25 87 GLU A N 1
ATOM 701 C CA . GLU A 1 87 ? -9.656 9.147 10.652 1.00 95.25 87 GLU A CA 1
ATOM 702 C C . GLU A 1 87 ? -10.061 8.311 9.429 1.00 95.25 87 GLU A C 1
ATOM 704 O O . GLU A 1 87 ? -10.699 7.268 9.575 1.00 95.25 87 GLU A O 1
ATOM 709 N N . ALA A 1 88 ? -9.657 8.721 8.225 1.00 96.00 88 A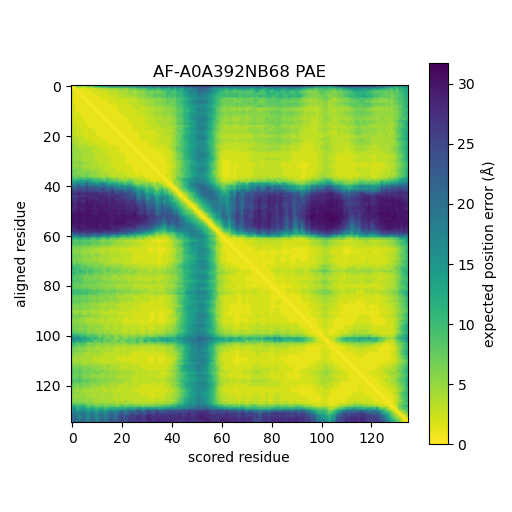LA A N 1
ATOM 710 C CA . ALA A 1 88 ? -9.868 7.927 7.017 1.00 96.00 88 ALA A CA 1
ATOM 711 C C . ALA A 1 88 ? -8.893 6.738 6.940 1.00 96.00 88 ALA A C 1
ATOM 713 O O . ALA A 1 88 ? -9.277 5.634 6.547 1.00 96.00 88 ALA A O 1
ATOM 714 N N . LEU A 1 89 ? -7.641 6.937 7.356 1.00 97.00 89 LEU A N 1
ATOM 715 C CA . LEU A 1 89 ? -6.583 5.926 7.341 1.00 97.00 89 LEU A CA 1
ATOM 716 C C . LEU A 1 89 ? -6.800 4.794 8.352 1.00 97.00 89 LEU A C 1
ATOM 718 O O . LEU A 1 89 ? -6.272 3.703 8.141 1.00 97.00 89 LEU A O 1
ATOM 722 N N . LYS A 1 90 ? -7.630 4.985 9.385 1.00 95.31 90 LYS A N 1
ATOM 723 C CA . LYS A 1 90 ? -8.094 3.889 10.262 1.00 95.31 90 LYS A CA 1
ATOM 724 C C . LYS A 1 90 ? -8.812 2.768 9.501 1.00 95.31 90 LYS A C 1
ATOM 726 O O . LYS A 1 90 ? -8.798 1.630 9.955 1.00 95.31 90 LYS A O 1
ATOM 731 N N . TYR A 1 91 ? -9.398 3.068 8.340 1.00 96.19 91 TYR A N 1
ATOM 732 C CA . TYR A 1 91 ? -10.087 2.091 7.488 1.00 96.19 91 TYR A CA 1
ATOM 733 C C . TYR A 1 91 ? -9.153 1.403 6.477 1.00 96.19 91 TYR A C 1
ATOM 735 O O . TYR A 1 91 ? -9.617 0.597 5.667 1.00 96.19 91 TYR A O 1
ATOM 743 N N . LEU A 1 92 ? -7.854 1.731 6.468 1.00 97.56 92 LEU A N 1
ATOM 744 C CA . LEU A 1 92 ? -6.873 1.140 5.559 1.00 97.56 92 LEU A CA 1
ATOM 745 C C . LEU A 1 92 ? -6.508 -0.279 6.012 1.00 97.56 92 LEU A C 1
ATOM 747 O O . LEU A 1 92 ? -5.903 -0.474 7.065 1.00 97.56 92 LEU A O 1
ATOM 751 N N . LYS A 1 93 ? -6.829 -1.268 5.179 1.00 96.50 93 LYS A N 1
ATOM 752 C CA . LYS A 1 93 ? -6.611 -2.696 5.450 1.00 96.50 93 LYS A CA 1
ATOM 753 C C . LYS A 1 93 ? -5.307 -3.248 4.909 1.00 96.50 93 LYS A C 1
ATOM 755 O O . LYS A 1 93 ? -4.724 -4.166 5.491 1.00 96.50 93 LYS A O 1
ATOM 760 N N . ASP A 1 94 ? -4.879 -2.756 3.752 1.00 98.06 94 ASP A N 1
ATOM 761 C CA . ASP A 1 94 ? -3.671 -3.242 3.092 1.00 98.06 94 ASP A CA 1
ATOM 762 C C . ASP A 1 94 ? -3.086 -2.204 2.147 1.00 98.06 94 ASP A C 1
ATOM 764 O O . ASP A 1 94 ? -3.804 -1.394 1.554 1.00 98.06 94 ASP A O 1
ATOM 768 N N . ILE A 1 95 ? -1.775 -2.300 1.960 1.00 97.81 95 ILE A N 1
ATOM 769 C CA . ILE A 1 95 ? -1.048 -1.586 0.921 1.00 97.81 95 ILE A CA 1
ATOM 770 C C . ILE A 1 95 ? -0.284 -2.626 0.110 1.00 97.81 95 ILE A C 1
ATOM 772 O O . ILE A 1 95 ? 0.569 -3.351 0.639 1.00 97.81 95 ILE A O 1
ATOM 776 N N . LYS A 1 96 ? -0.579 -2.687 -1.188 1.00 96.12 96 LYS A N 1
ATOM 777 C CA . LYS A 1 96 ? 0.104 -3.568 -2.140 1.00 96.12 96 LYS A CA 1
ATOM 778 C C . LYS A 1 96 ? 0.829 -2.739 -3.179 1.00 96.12 96 LYS A C 1
ATOM 780 O O . LYS A 1 96 ? 0.358 -1.677 -3.579 1.00 96.12 96 LYS A O 1
ATOM 785 N N . TRP A 1 97 ? 1.959 -3.251 -3.644 1.00 94.25 97 TRP A N 1
ATOM 786 C CA . TRP A 1 97 ? 2.680 -2.668 -4.761 1.00 94.25 97 TRP A CA 1
ATOM 787 C C . TRP A 1 97 ? 2.794 -3.681 -5.897 1.00 94.25 97 TRP A C 1
ATOM 789 O O . TRP A 1 97 ? 2.865 -4.889 -5.668 1.00 94.25 97 TRP A O 1
ATOM 799 N N . PHE A 1 98 ? 2.813 -3.173 -7.122 1.00 91.31 98 PHE A N 1
ATOM 800 C CA . PHE A 1 98 ? 2.925 -3.969 -8.336 1.00 91.31 98 PHE A CA 1
ATOM 801 C C . PHE A 1 98 ? 3.940 -3.321 -9.263 1.00 91.31 98 PHE A C 1
ATOM 803 O O . PHE A 1 98 ? 3.888 -2.111 -9.492 1.00 91.31 98 PHE A O 1
ATOM 810 N N . LYS A 1 99 ? 4.843 -4.126 -9.820 1.00 89.56 99 LYS A N 1
ATOM 811 C CA . LYS A 1 99 ? 5.736 -3.690 -10.893 1.00 89.56 99 LYS A CA 1
ATOM 812 C C . LYS A 1 99 ? 4.941 -3.528 -12.191 1.00 89.56 99 LYS A C 1
ATOM 814 O O . LYS A 1 99 ? 4.047 -4.325 -12.473 1.00 89.56 99 LYS A O 1
ATOM 819 N N . LEU A 1 100 ? 5.272 -2.501 -12.966 1.00 90.00 100 LEU A N 1
ATOM 820 C CA . LEU A 1 100 ? 4.776 -2.287 -14.320 1.00 90.00 100 LEU A CA 1
ATOM 821 C C . LEU A 1 100 ? 5.950 -2.441 -15.281 1.00 90.00 100 LEU A C 1
ATOM 823 O O . LEU A 1 100 ? 6.984 -1.800 -15.096 1.00 90.00 100 LEU A O 1
ATOM 827 N N . ASP A 1 101 ? 5.791 -3.297 -16.287 1.00 82.69 101 ASP A N 1
ATOM 828 C CA . ASP A 1 101 ? 6.869 -3.592 -17.234 1.00 82.69 101 ASP A CA 1
ATOM 829 C C . ASP A 1 101 ? 6.786 -2.740 -18.510 1.00 82.69 101 ASP A C 1
ATOM 831 O O . ASP A 1 101 ? 7.817 -2.466 -19.117 1.00 82.69 101 ASP A O 1
ATOM 835 N N . ASN A 1 102 ? 5.592 -2.284 -18.915 1.00 81.62 102 ASN A N 1
ATOM 836 C CA . ASN A 1 102 ? 5.431 -1.447 -20.106 1.00 81.62 102 ASN A CA 1
ATOM 837 C C . ASN A 1 102 ? 4.189 -0.521 -20.040 1.00 81.62 102 ASN A C 1
ATOM 839 O O . ASN A 1 102 ? 3.067 -1.021 -20.161 1.00 81.62 102 ASN A O 1
ATOM 843 N N . PRO A 1 103 ? 4.351 0.809 -19.887 1.00 85.12 103 PRO A N 1
ATOM 844 C CA . PRO A 1 103 ? 5.607 1.510 -19.601 1.00 85.12 103 PRO A CA 1
ATOM 845 C C . PRO A 1 103 ? 6.180 1.092 -18.240 1.00 85.12 103 PRO A C 1
ATOM 847 O O . PRO A 1 103 ? 5.424 0.733 -17.330 1.00 85.12 103 PRO A O 1
ATOM 850 N N . LYS A 1 104 ? 7.510 1.142 -18.098 1.00 87.62 104 LYS A N 1
ATOM 851 C CA . LYS A 1 104 ? 8.179 0.805 -16.837 1.00 87.62 104 LYS A CA 1
ATOM 852 C C . LYS A 1 104 ? 7.665 1.683 -15.702 1.00 87.62 104 LYS A C 1
ATOM 854 O O . LYS A 1 104 ? 7.388 2.870 -15.877 1.00 87.62 104 LYS A O 1
ATOM 859 N N . GLY A 1 105 ? 7.530 1.096 -14.523 1.00 93.00 105 GLY A N 1
ATOM 860 C CA . GLY A 1 105 ? 7.048 1.816 -13.358 1.00 93.00 105 GLY A CA 1
ATOM 861 C C . GLY A 1 105 ? 6.586 0.901 -12.243 1.00 93.00 105 GLY A C 1
ATOM 862 O O . GLY A 1 105 ? 6.880 -0.296 -12.217 1.00 93.00 105 GLY A O 1
ATOM 863 N N . PHE A 1 106 ? 5.823 1.469 -11.321 1.00 93.94 106 PHE A N 1
ATOM 864 C CA . PHE A 1 106 ? 5.158 0.712 -10.275 1.00 93.94 106 PHE A CA 1
ATOM 865 C C . PHE A 1 106 ? 3.839 1.369 -9.884 1.00 93.94 106 PHE A C 1
ATOM 867 O O . PHE A 1 106 ? 3.618 2.565 -10.077 1.00 93.94 106 PHE A O 1
ATOM 874 N N . LYS A 1 107 ? 2.945 0.564 -9.328 1.00 96.38 107 LYS A N 1
ATOM 875 C CA . LYS A 1 107 ? 1.637 0.986 -8.840 1.00 96.38 107 LYS A CA 1
ATOM 876 C C . LYS A 1 107 ? 1.513 0.624 -7.373 1.00 96.38 107 LYS A C 1
ATOM 878 O O . LYS A 1 107 ? 1.822 -0.505 -7.004 1.00 96.38 107 LYS A O 1
ATOM 883 N N . LEU A 1 108 ? 1.027 1.561 -6.571 1.00 98.06 108 LEU A N 1
ATOM 884 C CA . LEU A 1 108 ? 0.599 1.343 -5.196 1.00 98.06 108 LEU A CA 1
ATOM 885 C C . LEU A 1 108 ? -0.928 1.279 -5.156 1.00 98.06 108 LEU A C 1
ATOM 887 O O . LEU A 1 108 ? -1.603 2.124 -5.749 1.00 98.06 108 LEU A O 1
ATOM 891 N N . GLU A 1 109 ? -1.463 0.285 -4.461 1.00 98.44 109 GLU A N 1
ATOM 892 C CA . GLU A 1 109 ? -2.888 0.128 -4.192 1.00 98.44 109 GLU A CA 1
ATOM 893 C C . GLU A 1 109 ? -3.132 0.116 -2.687 1.00 98.44 109 GLU A C 1
ATOM 895 O O . GLU 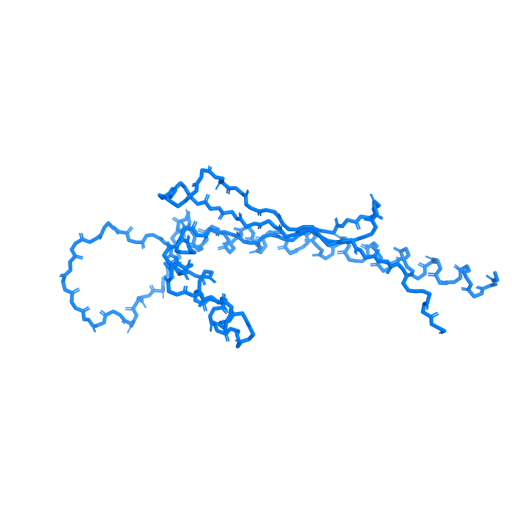A 1 109 ? -2.553 -0.692 -1.961 1.00 98.44 109 GLU A O 1
ATOM 900 N N . PHE A 1 110 ? -4.009 1.011 -2.248 1.00 98.50 110 PHE A N 1
ATOM 901 C CA . PHE A 1 110 ? -4.411 1.205 -0.863 1.00 98.50 110 PHE A CA 1
ATOM 902 C C . PHE A 1 110 ? -5.842 0.695 -0.721 1.00 98.50 110 PHE A C 1
AT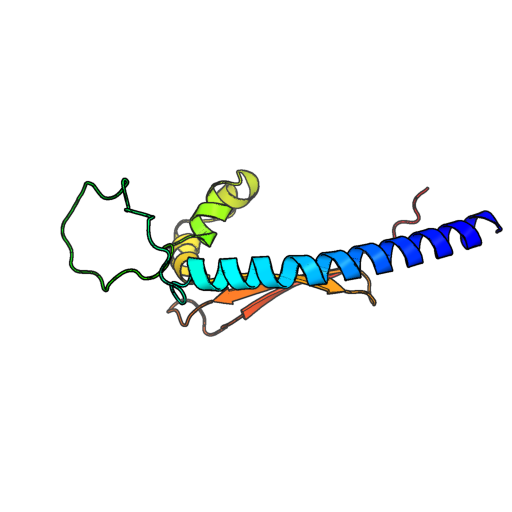OM 904 O O . PHE A 1 110 ? -6.756 1.245 -1.339 1.00 98.50 110 PHE A O 1
ATOM 911 N N . TYR A 1 111 ? -6.026 -0.380 0.039 1.00 98.44 111 TYR A N 1
ATOM 912 C CA . TYR A 1 111 ? -7.296 -1.088 0.174 1.00 98.44 111 TYR A CA 1
ATOM 913 C C . TYR A 1 111 ? -8.022 -0.630 1.430 1.00 98.44 111 TYR A C 1
ATOM 915 O O . TYR A 1 111 ? -7.522 -0.841 2.532 1.00 98.44 111 TYR A O 1
ATOM 923 N N . PHE A 1 112 ? -9.211 -0.064 1.275 1.00 98.00 112 PHE A N 1
ATOM 924 C CA . PHE A 1 112 ? -10.002 0.468 2.378 1.00 98.00 112 PHE A CA 1
ATOM 925 C C . PHE A 1 112 ? -11.275 -0.342 2.602 1.00 98.00 112 PHE A C 1
ATOM 927 O O . PHE A 1 112 ? -11.885 -0.853 1.657 1.00 98.00 112 PHE A O 1
ATOM 934 N N . ASP A 1 113 ? -11.699 -0.417 3.858 1.00 96.62 113 ASP A N 1
ATOM 935 C CA . ASP A 1 113 ? -13.083 -0.745 4.181 1.00 96.62 113 ASP A CA 1
ATOM 936 C C . ASP A 1 113 ? -14.033 0.406 3.829 1.00 96.62 113 ASP A C 1
ATOM 938 O O . ASP A 1 113 ? -13.630 1.556 3.625 1.00 96.62 113 ASP A O 1
ATOM 942 N N . SER A 1 114 ? -15.327 0.081 3.765 1.00 96.88 114 SER A N 1
ATOM 943 C CA . SER A 1 114 ? -16.384 1.082 3.625 1.00 96.88 114 SER A CA 1
ATOM 944 C C . SER A 1 114 ? -16.282 2.099 4.759 1.00 96.88 114 SER A C 1
ATOM 946 O O . SER A 1 114 ? -16.264 1.728 5.931 1.00 96.88 114 SER A O 1
ATOM 948 N N . ASN A 1 115 ? -16.247 3.382 4.411 1.00 95.56 115 ASN A N 1
ATOM 949 C CA . ASN A 1 115 ? -15.983 4.467 5.349 1.00 95.56 115 ASN A CA 1
ATOM 950 C C . ASN A 1 115 ? -16.788 5.728 4.964 1.00 95.56 115 ASN A C 1
ATOM 952 O O . ASN A 1 115 ? -17.286 5.821 3.839 1.00 95.56 115 ASN A O 1
ATOM 956 N N . PRO A 1 116 ? -16.955 6.705 5.874 1.00 97.25 116 PRO A N 1
ATOM 957 C CA . PRO A 1 116 ? -17.778 7.889 5.616 1.00 97.25 116 PRO A CA 1
ATOM 958 C C . PRO A 1 116 ? -17.085 8.971 4.767 1.00 97.25 116 PRO A C 1
ATOM 960 O O . PRO A 1 116 ? -17.713 9.983 4.458 1.00 97.25 116 PRO A O 1
ATOM 963 N N . TYR A 1 117 ? -15.811 8.800 4.400 1.00 96.94 117 TYR A N 1
ATOM 964 C CA . TYR A 1 117 ? -15.012 9.831 3.729 1.00 96.94 117 TYR A CA 1
ATOM 965 C C . TYR A 1 117 ? -15.048 9.699 2.205 1.00 96.94 117 TYR A C 1
ATOM 967 O O . TYR A 1 117 ? -15.094 10.708 1.499 1.00 96.94 117 TYR A O 1
ATOM 975 N N . PHE A 1 118 ? -15.051 8.467 1.692 1.00 97.12 118 PHE A N 1
ATOM 976 C CA . PHE A 1 118 ? -15.108 8.173 0.262 1.00 97.12 118 PHE A CA 1
ATOM 977 C C . PHE A 1 118 ? -15.729 6.798 -0.014 1.00 97.12 118 PHE A C 1
ATOM 979 O O . PHE A 1 118 ? -15.791 5.932 0.850 1.00 97.12 118 PHE A O 1
ATOM 986 N N . GLN A 1 119 ? -16.183 6.594 -1.252 1.00 97.62 119 GLN A N 1
ATOM 987 C CA . GLN A 1 119 ? -16.834 5.347 -1.685 1.00 97.62 119 GLN A CA 1
ATOM 988 C C . GLN A 1 119 ? -15.850 4.317 -2.265 1.00 97.62 119 GLN A C 1
ATOM 990 O O . GLN A 1 119 ? -16.206 3.162 -2.481 1.00 97.62 119 GLN A O 1
ATOM 995 N N . ASN A 1 120 ? -14.620 4.734 -2.571 1.00 98.06 120 ASN A N 1
ATOM 996 C CA . ASN A 1 120 ? -13.600 3.875 -3.159 1.00 98.06 120 ASN A CA 1
ATOM 997 C C . ASN A 1 120 ? -13.160 2.786 -2.172 1.00 98.06 120 ASN A C 1
ATOM 999 O O . ASN A 1 120 ? -12.685 3.090 -1.085 1.00 98.06 120 ASN A O 1
ATOM 1003 N N . SER A 1 121 ? -13.217 1.523 -2.590 1.00 97.88 121 SER A N 1
ATOM 1004 C CA . SER A 1 121 ? -12.604 0.415 -1.846 1.00 97.88 121 SER A CA 1
ATOM 1005 C C . SER A 1 121 ? -11.099 0.289 -2.101 1.00 97.88 121 SER A C 1
ATOM 1007 O O . SER A 1 121 ? -10.390 -0.349 -1.328 1.00 97.88 121 SER A O 1
ATOM 1009 N N . VAL A 1 122 ? -10.602 0.870 -3.200 1.00 98.50 122 VAL A N 1
ATOM 1010 C CA . VAL A 1 122 ? -9.178 0.907 -3.547 1.00 98.50 122 VAL A CA 1
ATOM 1011 C C . VAL A 1 122 ? -8.823 2.291 -4.076 1.00 98.50 122 VAL A C 1
ATOM 1013 O O . VAL A 1 122 ? -9.451 2.777 -5.021 1.00 98.50 122 VAL A O 1
ATOM 1016 N N . LEU A 1 123 ? -7.803 2.912 -3.484 1.00 98.38 123 LEU A N 1
ATOM 1017 C CA . LEU A 1 123 ? -7.129 4.079 -4.050 1.00 98.38 123 LEU A CA 1
ATOM 1018 C C . LEU A 1 123 ? -5.832 3.622 -4.712 1.00 98.38 123 LEU A C 1
ATOM 1020 O O . LEU A 1 123 ? -5.109 2.780 -4.182 1.00 98.38 123 LEU A O 1
ATOM 1024 N N . THR A 1 124 ? -5.530 4.170 -5.884 1.00 98.25 124 THR A N 1
ATOM 1025 C CA . THR A 1 124 ? -4.408 3.716 -6.705 1.00 98.25 124 THR A CA 1
ATOM 1026 C C . THR A 1 124 ? -3.520 4.883 -7.089 1.00 98.25 124 THR A C 1
ATOM 1028 O O . THR A 1 124 ? -3.998 5.878 -7.633 1.00 98.25 124 THR A O 1
ATOM 1031 N N . LYS A 1 125 ? -2.211 4.732 -6.879 1.00 97.75 125 LYS A N 1
ATOM 1032 C CA . LYS A 1 125 ? -1.202 5.673 -7.368 1.00 97.75 125 LYS A CA 1
ATOM 1033 C C . LYS A 1 125 ? -0.211 4.945 -8.267 1.00 97.75 125 LYS A C 1
ATOM 1035 O O . LYS A 1 125 ? 0.449 4.008 -7.830 1.00 97.75 125 LYS A O 1
ATOM 1040 N N . THR A 1 126 ? -0.106 5.389 -9.514 1.00 97.00 126 THR A N 1
ATOM 1041 C CA . THR A 1 126 ? 0.808 4.818 -10.512 1.00 97.00 126 THR A CA 1
ATOM 1042 C C . THR A 1 126 ? 1.955 5.781 -10.780 1.00 97.00 126 THR A C 1
ATOM 1044 O O . THR A 1 126 ? 1.724 6.968 -11.007 1.00 97.00 126 THR A O 1
ATOM 1047 N N . TYR A 1 127 ? 3.177 5.260 -10.763 1.00 95.75 127 TYR A N 1
ATOM 1048 C CA . TYR A 1 127 ? 4.408 5.972 -11.076 1.00 95.75 127 TYR A CA 1
ATOM 1049 C C . TYR A 1 127 ? 5.008 5.368 -12.341 1.00 95.75 127 TYR A C 1
ATOM 1051 O O . TYR A 1 127 ? 5.337 4.183 -12.362 1.00 95.75 127 TYR A O 1
ATOM 1059 N N . HIS A 1 128 ? 5.145 6.180 -13.385 1.00 93.44 128 HIS A N 1
ATOM 1060 C CA . HIS A 1 128 ? 5.849 5.804 -14.606 1.00 93.44 128 HIS A CA 1
ATOM 1061 C C . HIS A 1 128 ? 7.303 6.245 -14.492 1.00 93.44 128 HIS A C 1
ATOM 1063 O O . HIS A 1 128 ? 7.580 7.404 -14.189 1.00 93.44 128 HIS A O 1
ATOM 1069 N N . MET A 1 129 ? 8.215 5.304 -14.697 1.00 87.31 129 MET A N 1
ATOM 1070 C CA . MET A 1 129 ? 9.649 5.545 -14.672 1.00 87.31 129 MET A CA 1
ATOM 1071 C C . MET A 1 129 ? 10.127 5.786 -16.097 1.00 87.31 129 MET A C 1
ATOM 1073 O O . MET A 1 129 ? 9.815 5.013 -17.003 1.00 87.31 129 MET A O 1
ATOM 1077 N N . ILE A 1 130 ? 10.880 6.865 -16.275 1.00 82.19 130 ILE A N 1
ATOM 1078 C CA . ILE A 1 130 ? 11.654 7.092 -17.489 1.00 82.19 130 ILE A CA 1
ATOM 1079 C C . ILE A 1 130 ? 12.939 6.281 -17.313 1.00 82.19 130 ILE A C 1
ATOM 1081 O O . ILE A 1 130 ? 13.525 6.291 -16.231 1.00 82.19 130 ILE A O 1
ATOM 1085 N N . GLU A 1 131 ? 13.340 5.533 -18.337 1.00 67.75 131 GLU A N 1
ATOM 1086 C CA . GLU A 1 131 ? 14.697 4.993 -18.389 1.00 67.75 131 GLU A CA 1
ATOM 1087 C C . GLU A 1 131 ? 15.627 6.201 -18.531 1.00 67.75 131 GLU A C 1
ATOM 1089 O O . GLU A 1 131 ? 15.739 6.766 -19.614 1.00 67.75 131 GLU A O 1
ATOM 1094 N N . GLU A 1 132 ? 16.206 6.681 -17.428 1.00 58.72 132 GLU A N 1
ATOM 1095 C CA . GLU A 1 132 ? 17.438 7.452 -17.557 1.00 58.72 132 GLU A CA 1
ATOM 1096 C C . GLU A 1 132 ? 18.459 6.480 -18.151 1.00 58.72 132 GLU A C 1
ATOM 1098 O O . GLU A 1 132 ? 18.654 5.390 -17.606 1.00 58.72 132 GLU A O 1
ATOM 1103 N N . ASP A 1 133 ? 19.028 6.834 -19.306 1.00 48.81 133 ASP A N 1
ATOM 1104 C CA . ASP A 1 133 ? 20.249 6.199 -19.787 1.00 48.81 133 ASP A CA 1
ATOM 1105 C C . ASP A 1 133 ? 21.261 6.318 -18.639 1.00 48.81 133 ASP A C 1
ATOM 1107 O O . ASP A 1 133 ? 21.718 7.419 -18.323 1.00 48.81 133 ASP A O 1
ATOM 1111 N N . ASP A 1 134 ? 21.520 5.205 -17.951 1.00 44.31 134 ASP A N 1
ATOM 1112 C CA . ASP A 1 134 ? 22.582 5.103 -16.952 1.00 44.31 134 ASP A CA 1
ATOM 1113 C C . ASP A 1 134 ? 23.879 5.530 -17.679 1.00 44.31 134 ASP A C 1
ATOM 1115 O O . ASP A 1 134 ? 24.170 4.956 -18.736 1.00 44.31 134 ASP A O 1
ATOM 1119 N N . PRO A 1 135 ? 24.580 6.593 -17.238 1.00 46.16 135 PRO A N 1
ATOM 1120 C CA . PRO A 1 135 ? 25.691 7.178 -17.991 1.00 46.16 135 PRO A CA 1
ATOM 1121 C C . PRO A 1 135 ? 26.869 6.223 -18.220 1.00 46.16 135 PRO A C 1
ATOM 1123 O O . PRO A 1 135 ? 27.158 5.378 -17.341 1.00 46.16 135 PRO A O 1
#

Solvent-accessible surface area (backbone atoms only — not comparable to full-atom values): 8209 Å² total; per-residue (Å²): 103,78,63,56,56,52,50,52,50,50,52,51,54,50,50,53,51,50,56,54,52,52,63,66,45,47,62,55,53,50,51,48,42,31,37,42,63,32,75,44,87,70,91,79,79,73,76,86,80,77,84,81,82,93,70,97,64,76,86,79,58,42,42,81,43,51,56,43,53,58,42,55,71,35,68,78,53,33,76,72,55,49,81,73,50,50,69,58,35,53,38,44,67,48,77,48,75,44,84,37,82,82,74,37,33,38,34,41,39,41,31,35,52,91,54,97,84,53,89,62,50,61,51,75,52,77,46,78,50,77,85,70,79,79,130

pLDDT: mean 85.61, std 18.2, range [37.09, 98.5]

Secondary structure (DSSP, 8-state):
-HHHHHHHHHHHHHHHHHHHHHHHHHHHHHHHHHHHTTSS--TT---TT--S---------S-TTHHHHHHHTSHHHHHH--HHHHHHHTTEEEEEEEEEETTEEEEEEEEE-S-SS-S-SEEEEEEEPP-----

Nearest PDB structures (foldseek):
  6k02-assembly2_B-2  TM=7.819E-01  e=4.585E-10  Caenorhabditis elegans
  6k00-assembly1_A  TM=7.779E-01  e=4.898E-10  Caenorhabditis elegans
  6k0c-assembly1_A  TM=7.968E-01  e=8.877E-10  Caenorhabditis elegans
  6k02-assembly1_A-2  TM=7.787E-01  e=8.310E-10  Caenorhabditis elegans
  6k09-assembly1_B  TM=7.966E-01  e=1.836E-09  Caenorhabditis elegans

Sequence (135 aa):
SKHDELETKFLEERAQLQAKYQKLYEPLYTKRYEIVNGVIDVEGITNEAAVGEENKVAEEKGVPSFWLTAMKTNETLAEEITERDEEALKYLKDIKWFKLDNPKGFKLEFYFDSNPYFQNSVLTKTYHMIEEDDP

Foldseek 3Di:
DVVVVVVVVVVVVVVVVVVVVVVVCVVVQVVLLCQQQQVDDDPDPDCPPPDDDDDDDPDRHHNFLVVVVVQCVDPVSVVVQDPVNSQQSRQFRDWDKDADVVQGWIKIWTAGDDDPPDDDRI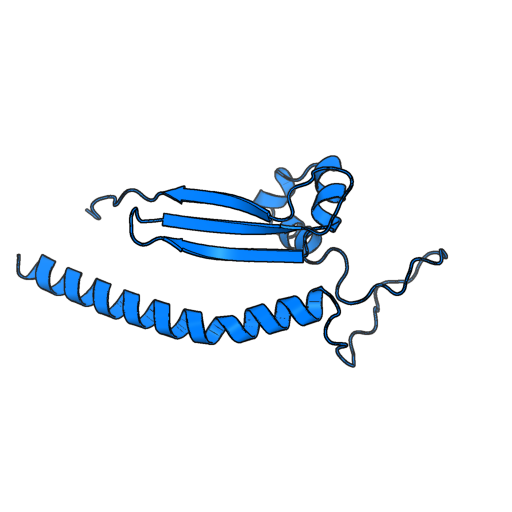DMDTDGDDPDPPD